Protein AF-A0A957CKC1-F1 (afdb_monomer_lite)

Foldseek 3Di:
DPDVVLVVVVVVVVVVLVVVVVVVVVVPPVAVVLCSLLVQLCVLCVSCQVVLPLVSLVSSLQSNLQSVLCCCCPNPVPDPDPDDSVVSSQQSNLRSLVSSQVSNVVRHPDGDVVSNVSSVD

Structure (mmCIF, N/CA/C/O backbone):
data_AF-A0A957CKC1-F1
#
_entry.id   AF-A0A957CKC1-F1
#
loop_
_atom_site.group_PDB
_atom_site.id
_atom_site.type_symbol
_atom_site.label_atom_id
_atom_site.label_alt_id
_atom_site.label_comp_id
_atom_site.label_asym_id
_atom_site.label_entity_id
_atom_site.label_seq_id
_atom_site.pdbx_PDB_ins_code
_atom_site.Cartn_x
_atom_site.Cartn_y
_atom_site.Cartn_z
_atom_site.occupancy
_atom_site.B_iso_or_equiv
_atom_site.auth_seq_id
_atom_site.auth_comp_id
_atom_site.auth_asym_id
_atom_site.auth_atom_id
_atom_site.pdbx_PDB_model_num
ATOM 1 N N . MET A 1 1 ? -23.223 -18.463 15.527 1.00 44.78 1 MET A N 1
ATOM 2 C CA . MET A 1 1 ? -23.173 -19.259 14.272 1.00 44.78 1 MET A CA 1
ATOM 3 C C . MET A 1 1 ? -22.483 -18.534 13.095 1.00 44.78 1 MET A C 1
ATOM 5 O O . MET A 1 1 ? -22.655 -18.946 11.960 1.00 44.78 1 MET A O 1
ATOM 9 N N . THR A 1 2 ? -21.643 -17.512 13.308 1.00 53.09 2 THR A N 1
ATOM 10 C CA . THR A 1 2 ? -21.140 -16.638 12.218 1.00 53.09 2 THR A CA 1
ATOM 11 C C . THR A 1 2 ? -19.678 -16.855 11.798 1.00 53.09 2 THR A C 1
ATOM 13 O O . THR A 1 2 ? -19.308 -16.444 10.706 1.00 53.09 2 THR A O 1
ATOM 16 N N . LYS A 1 3 ? -18.855 -17.545 12.601 1.00 52.81 3 LYS A N 1
ATOM 17 C CA . LYS A 1 3 ? -17.397 -17.654 12.376 1.00 52.81 3 LYS A CA 1
ATOM 18 C C . LYS A 1 3 ? -17.016 -18.488 11.136 1.00 52.81 3 LYS A C 1
ATOM 20 O O . LYS A 1 3 ? -16.286 -18.020 10.274 1.00 52.81 3 LYS A O 1
ATOM 25 N N . LYS A 1 4 ? -17.647 -19.660 10.964 1.00 55.00 4 LYS A N 1
ATOM 26 C CA . LYS A 1 4 ? -17.362 -20.610 9.863 1.00 55.00 4 LYS A CA 1
ATOM 27 C C . LYS A 1 4 ? -17.552 -20.040 8.450 1.00 55.00 4 LYS A C 1
ATOM 29 O O . LYS A 1 4 ? -16.916 -20.512 7.515 1.00 55.00 4 LYS A O 1
ATOM 34 N N . ARG A 1 5 ? -18.460 -19.073 8.272 1.00 56.91 5 ARG A N 1
ATOM 35 C CA . ARG A 1 5 ? -18.805 -18.542 6.944 1.00 56.91 5 ARG A CA 1
ATOM 36 C C . ARG A 1 5 ? -17.777 -17.521 6.445 1.00 56.91 5 ARG A C 1
ATOM 38 O O . ARG A 1 5 ? -17.539 -17.468 5.244 1.00 56.91 5 ARG A O 1
ATOM 45 N N . ASN A 1 6 ? -17.143 -16.777 7.356 1.00 61.62 6 ASN A N 1
ATOM 46 C CA . ASN A 1 6 ? -16.032 -15.883 7.021 1.00 61.62 6 ASN A CA 1
ATOM 47 C C . ASN A 1 6 ? -14.754 -16.669 6.705 1.00 61.62 6 ASN A C 1
ATOM 49 O O . ASN A 1 6 ? -14.077 -16.337 5.737 1.00 61.62 6 ASN A O 1
ATOM 53 N N . ASP A 1 7 ? -14.487 -17.753 7.440 1.00 66.00 7 ASP A N 1
ATOM 54 C CA . ASP A 1 7 ? -13.328 -18.620 7.179 1.00 66.00 7 ASP A CA 1
ATOM 55 C C . ASP A 1 7 ? -13.420 -19.285 5.791 1.00 66.00 7 ASP A C 1
ATOM 57 O O . ASP A 1 7 ? -12.445 -19.335 5.042 1.00 66.00 7 ASP A O 1
ATOM 61 N N . LEU A 1 8 ? -14.621 -19.734 5.402 1.00 71.38 8 LEU A N 1
ATOM 62 C CA . LEU A 1 8 ? -14.886 -20.289 4.069 1.00 71.38 8 LEU A CA 1
ATOM 63 C C . LEU A 1 8 ? -14.745 -19.245 2.956 1.00 71.38 8 LEU A C 1
ATOM 65 O O . LEU A 1 8 ? -14.182 -19.549 1.908 1.00 71.38 8 LEU A O 1
ATOM 69 N N . ALA A 1 9 ? -15.233 -18.022 3.172 1.00 71.75 9 ALA A N 1
ATOM 70 C CA . ALA A 1 9 ? -15.126 -16.951 2.187 1.00 71.75 9 ALA A CA 1
ATOM 71 C C . ALA A 1 9 ? -13.661 -16.545 1.941 1.00 71.75 9 ALA A C 1
ATOM 73 O O . ALA A 1 9 ? -13.258 -16.424 0.785 1.00 71.75 9 ALA A O 1
ATOM 74 N N . GLY A 1 10 ? -12.844 -16.438 2.997 1.00 70.00 10 GLY A N 1
ATOM 75 C CA . GLY A 1 10 ? -11.404 -16.192 2.868 1.00 70.00 10 GLY A CA 1
ATOM 76 C C . GLY A 1 10 ? -10.682 -17.315 2.116 1.00 70.00 10 GLY A C 1
ATOM 77 O O . GLY A 1 10 ? -9.896 -17.047 1.209 1.00 70.00 10 GLY A O 1
ATOM 78 N N . GLY A 1 11 ? -11.013 -18.576 2.421 1.00 74.31 11 GLY A N 1
ATOM 79 C CA . GLY A 1 11 ? -10.471 -19.737 1.709 1.00 74.31 11 GLY A CA 1
ATOM 80 C C . GLY A 1 11 ? -10.825 -19.749 0.219 1.00 74.31 11 GLY A C 1
ATOM 81 O O . GLY A 1 11 ? -9.955 -19.976 -0.617 1.00 74.31 11 GLY A O 1
ATOM 82 N N . ILE A 1 12 ? -12.077 -19.441 -0.130 1.00 80.25 12 ILE A N 1
ATOM 83 C CA . ILE A 1 12 ? -12.535 -19.374 -1.527 1.00 80.25 12 ILE A CA 1
ATOM 84 C C . ILE A 1 12 ? -11.808 -18.264 -2.294 1.00 80.25 12 ILE A C 1
ATOM 86 O O . ILE A 1 12 ? -11.388 -18.491 -3.427 1.00 80.25 12 ILE A O 1
ATOM 90 N N . VAL A 1 13 ? -11.613 -17.091 -1.684 1.00 76.19 13 VAL A N 1
ATOM 91 C CA . VAL A 1 13 ? -10.861 -15.986 -2.302 1.00 76.19 13 VAL A CA 1
ATOM 92 C C . VAL A 1 13 ? -9.404 -16.386 -2.542 1.00 76.19 13 VAL A C 1
ATOM 94 O O . VAL A 1 13 ? -8.882 -16.158 -3.633 1.00 76.19 13 VAL A O 1
ATOM 97 N N . LEU A 1 14 ? -8.764 -17.042 -1.570 1.00 73.88 14 LEU A N 1
ATOM 98 C CA . LEU A 1 14 ? -7.374 -17.487 -1.692 1.00 73.88 14 LEU A CA 1
ATOM 99 C C . LEU A 1 14 ? -7.200 -18.538 -2.800 1.00 73.88 14 LEU A C 1
ATOM 101 O O . LEU A 1 14 ? -6.261 -18.462 -3.593 1.00 73.88 14 LEU A O 1
ATOM 105 N N . ILE A 1 15 ? -8.130 -19.495 -2.881 1.00 82.50 15 ILE A N 1
ATOM 1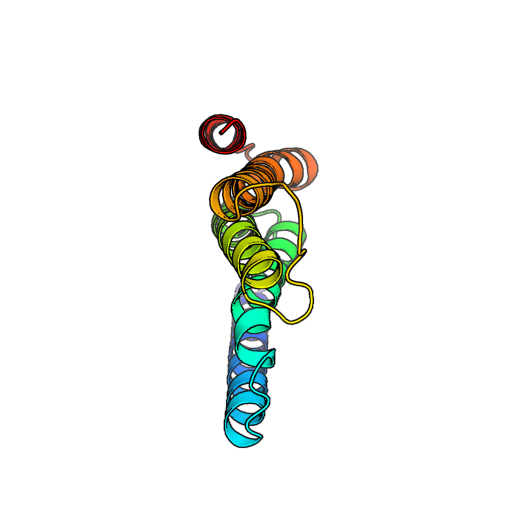06 C CA . ILE A 1 15 ? -8.149 -20.523 -3.930 1.00 82.50 15 ILE A CA 1
ATOM 107 C C . ILE A 1 15 ? -8.399 -19.882 -5.299 1.00 82.50 15 ILE A C 1
ATOM 109 O O . ILE A 1 15 ? -7.712 -20.211 -6.265 1.00 82.50 15 ILE A O 1
ATOM 113 N N . GLY A 1 16 ? -9.346 -18.944 -5.383 1.00 79.69 16 GLY A N 1
ATOM 114 C CA . GLY A 1 16 ? -9.661 -18.217 -6.611 1.00 79.69 16 GLY A CA 1
ATOM 115 C C . GLY A 1 16 ? -8.461 -17.442 -7.150 1.00 79.69 16 GLY A C 1
ATOM 116 O O . GLY A 1 16 ? -8.147 -17.554 -8.333 1.00 79.69 16 GLY A O 1
ATOM 117 N N . LEU A 1 17 ? -7.734 -16.734 -6.281 1.00 75.50 17 LEU A N 1
ATOM 118 C CA . LEU A 1 17 ? -6.472 -16.089 -6.649 1.00 75.50 17 LEU A CA 1
ATOM 119 C C . LEU A 1 17 ? -5.449 -17.107 -7.133 1.00 75.50 17 LEU A C 1
ATOM 121 O O . LEU A 1 17 ? -4.894 -16.936 -8.213 1.00 75.50 17 LEU A O 1
ATOM 125 N N . GLY A 1 18 ? -5.224 -18.176 -6.364 1.00 77.69 18 GLY A N 1
ATOM 126 C CA . GLY A 1 18 ? -4.259 -19.216 -6.719 1.00 77.69 18 GLY A CA 1
ATOM 127 C C . GLY A 1 18 ? -4.512 -19.793 -8.113 1.00 77.69 18 GLY A C 1
ATOM 128 O O . GLY A 1 18 ? -3.577 -19.938 -8.898 1.00 77.69 18 GLY A O 1
ATOM 129 N N . LEU A 1 19 ? -5.776 -20.043 -8.458 1.00 80.38 19 LEU A N 1
ATOM 130 C CA . LEU A 1 19 ? -6.172 -20.515 -9.785 1.00 80.38 19 LEU A CA 1
ATOM 131 C C . LEU A 1 19 ? -5.976 -19.455 -10.873 1.00 80.38 19 LEU A C 1
ATOM 133 O O . LEU A 1 19 ? -5.458 -19.772 -11.941 1.00 80.38 19 LEU A O 1
ATOM 137 N N . LEU A 1 20 ? -6.341 -18.200 -10.609 1.00 72.19 20 LEU A N 1
ATOM 138 C CA . LEU A 1 20 ? -6.177 -17.105 -11.567 1.00 72.19 20 LEU A CA 1
ATOM 139 C C . LEU A 1 20 ? -4.694 -16.873 -11.899 1.00 72.19 20 LEU A C 1
ATOM 141 O O . LEU A 1 20 ? -4.338 -16.689 -13.062 1.00 72.19 20 LEU A O 1
ATOM 145 N N . PHE A 1 21 ? -3.814 -16.994 -10.905 1.00 70.19 21 PHE A N 1
ATOM 146 C CA . PHE A 1 21 ? -2.367 -16.920 -11.103 1.00 70.19 21 PHE A CA 1
ATOM 147 C C . PHE A 1 21 ? -1.776 -18.141 -11.788 1.00 70.19 21 PHE A C 1
ATOM 149 O O . PHE A 1 21 ? -0.872 -17.994 -12.610 1.00 70.19 21 PHE A O 1
ATOM 156 N N . LEU A 1 22 ? -2.294 -19.336 -11.498 1.00 75.44 22 LEU A N 1
ATOM 157 C CA . LEU A 1 22 ? -1.896 -20.548 -12.205 1.00 75.44 22 LEU A CA 1
ATOM 158 C C . LEU A 1 22 ? -2.178 -20.407 -13.706 1.00 75.44 22 LEU A C 1
ATOM 160 O O . LEU A 1 22 ? -1.308 -20.695 -14.524 1.00 75.44 22 LEU A O 1
ATOM 164 N N . VAL A 1 23 ? -3.356 -19.889 -14.062 1.00 71.62 23 VAL A N 1
ATOM 165 C CA . VAL A 1 23 ? -3.723 -19.605 -15.454 1.00 71.62 23 VAL A CA 1
ATOM 166 C C . VAL A 1 23 ? -2.829 -18.511 -16.041 1.00 71.62 23 VAL A C 1
ATOM 168 O O . VAL A 1 23 ? -2.268 -18.712 -17.113 1.00 71.62 23 VAL A O 1
ATOM 171 N N . GLY A 1 24 ? -2.608 -17.401 -15.330 1.00 62.00 24 GLY A N 1
ATOM 172 C CA . GLY A 1 24 ? -1.717 -16.327 -15.789 1.00 62.00 24 GLY A CA 1
ATOM 173 C C . GLY A 1 24 ? -0.287 -16.802 -16.081 1.00 62.00 24 GLY A C 1
ATOM 174 O O . GLY A 1 24 ? 0.319 -16.371 -17.060 1.00 62.00 24 GLY A O 1
ATOM 175 N N . ARG A 1 25 ? 0.225 -17.754 -15.290 1.00 62.84 25 ARG A N 1
ATOM 176 C CA . ARG A 1 25 ? 1.540 -18.370 -15.510 1.00 62.84 25 ARG A CA 1
ATOM 177 C C . ARG A 1 25 ? 1.565 -19.331 -16.698 1.00 62.84 25 ARG A C 1
ATOM 179 O O . ARG A 1 25 ? 2.567 -19.378 -17.400 1.00 62.84 25 ARG A O 1
ATOM 186 N N . ILE A 1 26 ? 0.492 -20.086 -16.936 1.00 68.12 26 ILE A N 1
ATOM 187 C CA . ILE A 1 26 ? 0.401 -21.015 -18.077 1.00 68.12 26 ILE A CA 1
ATOM 188 C C . ILE A 1 26 ? 0.381 -20.256 -19.413 1.00 68.12 26 ILE A C 1
ATOM 190 O O . ILE A 1 26 ? 0.900 -20.757 -20.407 1.00 68.12 26 ILE A O 1
ATOM 194 N N . VAL A 1 27 ? -0.185 -19.047 -19.442 1.00 65.38 27 VAL A N 1
ATOM 195 C CA . VAL A 1 27 ? -0.380 -18.279 -20.683 1.00 65.38 27 VAL A CA 1
ATOM 196 C C . VAL A 1 27 ? 0.844 -17.404 -21.045 1.00 65.38 27 VAL A C 1
ATOM 198 O O . VAL A 1 27 ? 0.811 -16.729 -22.065 1.00 65.38 27 VAL A O 1
ATOM 201 N N . ASN A 1 28 ? 1.954 -17.446 -20.286 1.00 57.69 28 ASN A N 1
ATOM 202 C CA . ASN A 1 28 ? 3.177 -16.648 -20.538 1.00 57.69 28 ASN A CA 1
ATOM 203 C C . ASN A 1 28 ? 2.885 -15.158 -20.809 1.00 57.69 28 ASN A C 1
ATOM 205 O O . ASN A 1 28 ? 3.393 -14.564 -21.757 1.00 57.69 28 ASN A O 1
ATOM 209 N N . LEU A 1 29 ? 2.034 -14.532 -19.991 1.00 57.47 29 LEU A N 1
ATOM 210 C CA . LEU A 1 29 ? 1.928 -13.076 -20.019 1.00 57.47 29 LEU A CA 1
ATOM 211 C C . LEU A 1 29 ? 3.069 -12.507 -19.175 1.00 57.47 29 LEU A C 1
ATOM 213 O O . LEU A 1 29 ? 2.920 -12.344 -17.963 1.00 57.47 29 LEU A O 1
ATOM 217 N N . ASP A 1 30 ? 4.192 -12.208 -19.827 1.00 62.50 30 ASP A N 1
ATOM 218 C CA . ASP A 1 30 ? 5.471 -11.809 -19.214 1.00 62.50 30 ASP A CA 1
ATOM 219 C C . ASP A 1 30 ? 5.356 -10.689 -18.154 1.00 62.50 30 ASP A C 1
ATOM 221 O O . ASP A 1 30 ? 6.147 -10.637 -17.218 1.00 62.50 30 ASP A O 1
ATOM 225 N N . ASN A 1 31 ? 4.305 -9.859 -18.209 1.00 62.59 31 ASN A N 1
ATOM 226 C CA . ASN A 1 31 ? 4.113 -8.713 -17.309 1.00 62.59 31 ASN A CA 1
ATOM 227 C C . ASN A 1 31 ? 3.015 -8.892 -16.241 1.00 62.59 31 ASN A C 1
ATOM 229 O O . ASN A 1 31 ? 2.877 -8.057 -15.347 1.00 62.59 31 ASN A O 1
ATOM 233 N N . TRP A 1 32 ? 2.214 -9.962 -16.296 1.00 64.50 32 TRP A N 1
ATOM 234 C CA . TRP A 1 32 ? 1.073 -10.144 -15.380 1.00 64.50 32 TRP A CA 1
ATOM 235 C C . TRP A 1 32 ? 1.487 -10.709 -14.021 1.00 64.50 32 TRP A C 1
ATOM 237 O O . TRP A 1 32 ? 0.773 -10.528 -13.035 1.00 64.50 32 TRP A O 1
ATOM 247 N N . GLY A 1 33 ? 2.670 -11.325 -13.941 1.00 71.81 33 GLY A N 1
ATOM 248 C CA . GLY A 1 33 ? 3.260 -11.751 -12.672 1.00 71.81 33 GLY A CA 1
ATOM 249 C C . GLY A 1 33 ? 3.493 -10.586 -11.705 1.00 71.81 33 GLY A C 1
ATOM 250 O O . GLY A 1 33 ? 3.309 -10.750 -10.503 1.00 71.81 33 GLY A O 1
ATOM 251 N N . LEU A 1 34 ? 3.807 -9.390 -12.216 1.00 79.25 34 LEU A N 1
ATOM 252 C CA . LEU A 1 34 ? 4.041 -8.195 -11.395 1.00 79.25 34 LEU A CA 1
ATOM 253 C C . LEU A 1 34 ? 2.760 -7.666 -10.735 1.00 79.25 34 LEU A C 1
ATOM 255 O O . LEU A 1 34 ? 2.819 -7.112 -9.643 1.00 79.25 34 LEU A O 1
ATOM 259 N N . LEU A 1 35 ? 1.589 -7.898 -11.341 1.00 83.31 35 LEU A N 1
ATOM 260 C CA . LEU A 1 35 ? 0.291 -7.521 -10.768 1.00 83.31 35 LEU A CA 1
ATOM 261 C C . LEU A 1 35 ? -0.161 -8.453 -9.632 1.00 83.31 35 LEU A C 1
ATOM 263 O O . LEU A 1 35 ? -1.115 -8.123 -8.924 1.00 83.31 35 LEU A O 1
ATOM 267 N N . PHE A 1 36 ? 0.540 -9.572 -9.402 1.00 84.38 36 PHE A N 1
ATOM 268 C CA . PHE A 1 36 ? 0.247 -10.490 -8.299 1.00 84.38 36 PHE A CA 1
ATOM 269 C C . PHE A 1 36 ? 0.279 -9.796 -6.940 1.00 84.38 36 PHE A C 1
ATOM 271 O O . PHE A 1 36 ? -0.685 -9.877 -6.178 1.00 84.38 36 PHE A O 1
ATOM 278 N N . LEU A 1 37 ? 1.373 -9.090 -6.648 1.00 87.31 37 LEU A N 1
ATOM 279 C CA . LEU A 1 37 ? 1.547 -8.394 -5.376 1.00 87.31 37 LEU A CA 1
ATOM 280 C C . LEU A 1 37 ? 0.491 -7.289 -5.181 1.00 87.31 37 LEU A C 1
ATOM 282 O O . LEU A 1 37 ? -0.200 -7.340 -4.167 1.00 87.31 37 LEU A O 1
ATOM 286 N N . PRO A 1 38 ? 0.279 -6.342 -6.121 1.00 89.31 38 PRO A N 1
ATOM 287 C CA . PRO A 1 38 ? -0.790 -5.347 -6.008 1.00 89.31 38 PRO A CA 1
ATOM 288 C C . PRO A 1 38 ? -2.172 -5.961 -5.770 1.00 89.31 38 PRO A C 1
ATOM 290 O O . PRO A 1 38 ? -2.911 -5.497 -4.903 1.00 89.31 38 PRO A O 1
ATOM 293 N N . ALA A 1 39 ? -2.517 -7.028 -6.500 1.00 88.31 39 ALA A N 1
ATOM 294 C CA . ALA A 1 39 ? -3.798 -7.710 -6.343 1.00 88.31 39 ALA A CA 1
ATOM 295 C C . ALA A 1 39 ? -3.935 -8.347 -4.953 1.00 88.31 39 ALA A C 1
ATOM 297 O O . ALA A 1 39 ? -4.968 -8.201 -4.299 1.00 88.31 39 ALA A O 1
ATOM 298 N N . LEU A 1 40 ? -2.886 -9.013 -4.467 1.00 88.25 40 LEU A N 1
ATOM 299 C CA . LEU A 1 40 ? -2.874 -9.614 -3.137 1.00 88.25 40 LEU A CA 1
ATOM 300 C C . LEU A 1 40 ? -2.961 -8.551 -2.030 1.00 88.25 40 LEU A C 1
ATOM 302 O O . LEU A 1 40 ? -3.724 -8.714 -1.077 1.00 88.25 40 LEU A O 1
ATOM 306 N N . GLY A 1 41 ? -2.229 -7.445 -2.176 1.00 91.69 41 GLY A N 1
ATOM 307 C CA . GLY A 1 41 ? -2.279 -6.302 -1.264 1.00 91.69 41 GLY A CA 1
ATOM 308 C C . GLY A 1 41 ? -3.672 -5.675 -1.205 1.00 91.69 41 GLY A C 1
ATOM 309 O O . GLY A 1 41 ? -4.204 -5.461 -0.115 1.00 91.69 41 GLY A O 1
ATOM 310 N N . ALA A 1 42 ? -4.313 -5.485 -2.362 1.00 91.44 42 ALA A N 1
ATOM 311 C CA . ALA A 1 42 ? -5.686 -4.999 -2.448 1.00 91.44 42 ALA A CA 1
ATOM 312 C C . ALA A 1 42 ? -6.669 -5.929 -1.726 1.00 91.44 42 ALA A C 1
ATOM 314 O O . ALA A 1 42 ? -7.576 -5.457 -1.047 1.00 91.44 42 ALA A O 1
ATOM 315 N N . ILE A 1 43 ? -6.475 -7.244 -1.809 1.00 90.00 43 ILE A N 1
ATOM 316 C CA . ILE A 1 43 ? -7.360 -8.218 -1.162 1.00 90.00 43 ILE A CA 1
ATOM 317 C C . ILE A 1 43 ? -7.216 -8.179 0.353 1.00 90.00 43 ILE A C 1
ATOM 319 O O . ILE A 1 43 ? -8.231 -8.121 1.043 1.00 90.00 43 ILE A O 1
ATOM 323 N N . PHE A 1 44 ? -5.990 -8.131 0.878 1.00 91.38 44 PHE A N 1
ATOM 324 C CA . PHE A 1 44 ? -5.777 -7.941 2.314 1.00 91.38 44 PHE A CA 1
ATOM 325 C C . PHE A 1 44 ? -6.326 -6.603 2.807 1.00 91.38 44 PHE A C 1
ATOM 327 O O . PHE A 1 44 ? -6.942 -6.556 3.871 1.00 91.38 44 PHE A O 1
ATOM 334 N N . MET A 1 45 ? -6.178 -5.535 2.020 1.00 91.25 45 MET A N 1
ATOM 335 C CA . MET A 1 45 ? -6.707 -4.223 2.376 1.00 91.25 45 MET A CA 1
ATOM 336 C C . MET A 1 45 ? -8.242 -4.217 2.393 1.00 91.25 45 MET A C 1
ATOM 338 O O . MET A 1 45 ? -8.844 -3.831 3.393 1.00 91.25 45 MET A O 1
ATOM 342 N N . ILE A 1 46 ? -8.891 -4.704 1.330 1.00 89.69 46 ILE A N 1
ATOM 343 C CA . ILE A 1 46 ? -10.357 -4.799 1.238 1.00 89.69 46 ILE A CA 1
ATOM 344 C C . ILE A 1 46 ? -10.896 -5.689 2.357 1.00 89.69 46 ILE A C 1
ATOM 346 O O . ILE A 1 46 ? -11.854 -5.319 3.034 1.00 89.69 46 ILE A O 1
ATOM 350 N N . TRP A 1 47 ? -10.273 -6.843 2.590 1.00 87.75 47 TRP A N 1
ATOM 351 C CA . TRP A 1 47 ? -10.696 -7.758 3.642 1.00 87.75 47 TRP A CA 1
ATOM 352 C C . TRP A 1 47 ? -10.509 -7.148 5.034 1.00 87.75 47 TRP A C 1
ATOM 354 O O . TRP A 1 47 ? -11.413 -7.244 5.857 1.00 87.75 47 TRP A O 1
ATOM 364 N N . GLY A 1 48 ? -9.400 -6.444 5.280 1.00 87.62 48 GLY A N 1
ATOM 365 C CA . GLY A 1 48 ? -9.172 -5.704 6.522 1.00 87.62 48 GLY A CA 1
ATOM 366 C C . GLY A 1 48 ? -10.220 -4.620 6.767 1.00 87.62 48 GLY A C 1
ATOM 367 O O . GLY A 1 48 ? -10.727 -4.504 7.882 1.00 87.62 48 GLY A O 1
ATOM 368 N N . ILE A 1 49 ? -10.620 -3.882 5.726 1.00 89.31 49 ILE A N 1
ATOM 369 C CA . ILE A 1 49 ? -11.697 -2.881 5.794 1.00 89.31 49 ILE A CA 1
ATOM 370 C C . ILE A 1 49 ? -13.047 -3.542 6.107 1.00 89.31 49 ILE A C 1
ATOM 372 O O . ILE A 1 49 ? -13.765 -3.080 6.994 1.00 89.31 49 ILE A O 1
ATOM 376 N N . LEU A 1 50 ? -13.392 -4.635 5.418 1.00 88.50 50 LEU A N 1
ATOM 377 C CA . LEU A 1 50 ? -14.659 -5.349 5.617 1.00 88.50 50 LEU A CA 1
ATOM 378 C C . LEU A 1 50 ? -14.745 -6.019 6.994 1.00 88.50 50 LEU A C 1
ATOM 380 O O . LEU A 1 50 ? -15.796 -5.979 7.633 1.00 88.50 50 LEU A O 1
ATOM 384 N N . ALA A 1 51 ? -13.647 -6.617 7.455 1.00 88.12 51 ALA A N 1
ATOM 385 C CA . ALA A 1 51 ? -13.550 -7.251 8.765 1.00 88.12 51 ALA A CA 1
ATOM 386 C C . ALA A 1 51 ? -13.384 -6.232 9.905 1.00 88.12 51 ALA A C 1
ATOM 388 O O . ALA A 1 51 ? -13.603 -6.579 11.063 1.00 88.12 51 ALA A O 1
ATOM 389 N N . ARG A 1 52 ? -13.024 -4.976 9.591 1.00 86.50 52 ARG A N 1
ATOM 390 C CA . ARG A 1 52 ? -12.632 -3.937 10.563 1.00 86.50 52 ARG A CA 1
ATOM 391 C C . ARG A 1 52 ? -11.499 -4.388 11.491 1.00 86.50 52 ARG A C 1
ATOM 393 O O . ARG A 1 52 ? -11.434 -4.003 12.663 1.00 86.50 52 ARG A O 1
ATOM 400 N N . GLU A 1 53 ? -10.602 -5.200 10.939 1.00 86.62 53 GLU A N 1
ATOM 401 C CA . GLU A 1 53 ? -9.448 -5.783 11.616 1.00 86.62 53 GLU A CA 1
ATOM 402 C C . GLU A 1 53 ? -8.169 -5.127 11.090 1.00 86.62 53 GLU A C 1
ATOM 404 O O . GLU A 1 53 ? -7.728 -5.381 9.967 1.00 86.62 53 GLU A O 1
ATOM 409 N N . GLY A 1 54 ? -7.547 -4.287 11.922 1.00 83.81 54 GLY A N 1
ATOM 410 C CA . GLY A 1 54 ? -6.325 -3.572 11.542 1.00 83.81 54 GLY A CA 1
ATOM 411 C C . GLY A 1 54 ? -5.147 -4.502 11.228 1.00 83.81 54 GLY A C 1
ATOM 412 O O . GLY A 1 54 ? -4.324 -4.177 10.377 1.00 83.81 54 GLY A O 1
ATOM 413 N N . GLY A 1 55 ? -5.123 -5.708 11.809 1.00 88.50 55 GLY A N 1
ATOM 414 C CA . GLY A 1 55 ? -4.083 -6.707 11.550 1.00 88.50 55 GLY A CA 1
ATOM 415 C C . GLY A 1 55 ? -3.957 -7.119 10.078 1.00 88.50 55 GLY A C 1
ATOM 416 O O . GLY A 1 55 ? -2.856 -7.423 9.635 1.00 88.50 55 GLY A O 1
ATOM 417 N N . LEU A 1 56 ? -5.047 -7.074 9.302 1.00 89.31 56 LEU A N 1
ATOM 418 C CA . LEU A 1 56 ? -5.053 -7.389 7.865 1.00 89.31 56 LEU A CA 1
ATOM 419 C C . LEU A 1 56 ? -4.695 -6.181 6.990 1.00 89.31 56 LEU A C 1
ATOM 421 O O . LEU A 1 56 ? -4.188 -6.341 5.881 1.00 89.31 56 LEU A O 1
ATOM 425 N N . MET A 1 57 ? -4.892 -4.967 7.505 1.00 91.56 57 MET A N 1
ATOM 426 C CA . MET A 1 57 ? -4.483 -3.740 6.820 1.00 91.56 57 MET A CA 1
ATOM 427 C C . MET A 1 57 ? -2.959 -3.602 6.784 1.00 91.56 57 MET A C 1
ATOM 429 O O . MET A 1 57 ? -2.437 -3.017 5.842 1.00 91.56 57 MET A O 1
ATOM 433 N N . ILE A 1 58 ? -2.243 -4.187 7.755 1.00 92.62 58 ILE A N 1
ATOM 434 C CA . ILE A 1 58 ? -0.773 -4.206 7.793 1.00 92.62 58 ILE A CA 1
ATOM 435 C C . ILE A 1 58 ? -0.181 -4.915 6.559 1.00 92.62 58 ILE A C 1
ATOM 437 O O . ILE A 1 58 ? 0.504 -4.252 5.776 1.00 92.62 58 ILE A O 1
ATOM 441 N N . PRO A 1 59 ? -0.435 -6.222 6.321 1.00 93.94 59 PRO A N 1
ATOM 442 C CA . PRO A 1 59 ? 0.044 -6.879 5.112 1.00 93.94 59 PRO A CA 1
ATOM 443 C C . PRO A 1 59 ? -0.574 -6.250 3.859 1.00 93.94 59 PRO A C 1
ATOM 445 O O . PRO A 1 59 ? 0.114 -6.156 2.851 1.00 93.94 59 PRO A O 1
ATOM 448 N N . GLY A 1 60 ? -1.813 -5.743 3.921 1.00 94.12 60 GLY A N 1
ATOM 449 C CA . GLY A 1 60 ? -2.438 -5.013 2.816 1.00 94.12 60 GLY A CA 1
ATOM 450 C C . GLY A 1 60 ? -1.628 -3.800 2.358 1.00 94.12 60 GLY A C 1
ATOM 451 O O . GLY A 1 60 ? -1.315 -3.694 1.174 1.00 94.12 60 GLY A O 1
ATOM 452 N N . GLY A 1 61 ? -1.232 -2.917 3.275 1.00 94.88 61 GLY A N 1
ATOM 453 C CA . GLY A 1 61 ? -0.438 -1.728 2.960 1.00 94.88 61 GLY A CA 1
ATOM 454 C C . GLY A 1 61 ? 0.985 -2.055 2.505 1.00 94.88 61 GLY A C 1
ATOM 455 O O . GLY A 1 61 ? 1.428 -1.536 1.482 1.00 94.88 61 GLY A O 1
ATOM 456 N N . ILE A 1 62 ? 1.674 -2.974 3.194 1.00 95.25 62 ILE A N 1
ATOM 457 C CA . ILE A 1 62 ? 3.050 -3.377 2.846 1.00 95.25 62 ILE A CA 1
ATOM 458 C C . ILE A 1 62 ? 3.090 -4.026 1.459 1.00 95.25 62 ILE A C 1
ATOM 460 O O . ILE A 1 62 ? 3.869 -3.618 0.600 1.00 95.25 62 ILE A O 1
ATOM 464 N N . ILE A 1 63 ? 2.233 -5.022 1.217 1.00 95.62 63 ILE A N 1
ATOM 465 C CA . ILE A 1 63 ? 2.196 -5.754 -0.054 1.00 95.62 63 ILE A CA 1
ATOM 466 C C . ILE A 1 63 ? 1.741 -4.829 -1.189 1.00 95.62 63 ILE A C 1
ATOM 468 O O . ILE A 1 63 ? 2.289 -4.914 -2.286 1.00 95.62 63 ILE A O 1
ATOM 472 N N . SER A 1 64 ? 0.798 -3.914 -0.934 1.00 94.50 64 SER A N 1
ATOM 473 C CA . SER A 1 64 ? 0.398 -2.911 -1.929 1.00 94.50 64 SER A CA 1
ATOM 474 C C . SER A 1 64 ? 1.541 -1.954 -2.264 1.00 94.50 64 SER A C 1
ATOM 476 O O . SER A 1 64 ? 1.750 -1.674 -3.438 1.00 94.50 64 SER A O 1
ATOM 478 N N . GLY A 1 65 ? 2.308 -1.493 -1.269 1.00 94.81 65 GLY A N 1
ATOM 479 C CA . GLY A 1 65 ? 3.473 -0.630 -1.480 1.00 94.81 65 GLY A CA 1
ATOM 480 C C . GLY A 1 65 ? 4.560 -1.310 -2.313 1.00 94.81 65 GLY A C 1
ATOM 481 O O . GLY A 1 65 ? 5.001 -0.759 -3.316 1.00 94.81 65 GLY A O 1
ATOM 482 N N . ILE A 1 66 ? 4.936 -2.545 -1.962 1.00 94.31 66 ILE A N 1
ATOM 483 C CA . ILE A 1 66 ? 5.930 -3.323 -2.726 1.00 94.31 66 ILE A CA 1
ATOM 484 C C . ILE A 1 66 ? 5.397 -3.637 -4.128 1.00 94.31 66 ILE A C 1
ATOM 486 O O . ILE A 1 66 ? 6.113 -3.505 -5.119 1.00 94.31 66 ILE A O 1
ATOM 490 N N . GLY A 1 67 ? 4.130 -4.036 -4.226 1.00 92.88 67 GLY A N 1
ATOM 491 C CA . GLY A 1 67 ? 3.487 -4.376 -5.485 1.00 92.88 67 GLY A CA 1
ATOM 492 C C . GLY A 1 67 ? 3.447 -3.209 -6.455 1.00 92.88 67 GLY A C 1
ATOM 493 O O . GLY A 1 67 ? 3.951 -3.318 -7.568 1.00 92.88 67 GLY A O 1
ATOM 494 N N . TRP A 1 68 ? 2.866 -2.086 -6.041 1.00 93.00 68 TRP A N 1
ATOM 495 C CA . TRP A 1 68 ? 2.793 -0.907 -6.897 1.00 93.00 68 TRP A CA 1
ATOM 496 C C . TRP A 1 68 ? 4.172 -0.314 -7.169 1.00 93.00 68 TRP A C 1
ATOM 498 O O . TRP A 1 68 ? 4.427 0.081 -8.302 1.00 93.00 68 TRP A O 1
ATOM 508 N N . GLY A 1 69 ? 5.078 -0.322 -6.188 1.00 92.25 69 GLY A N 1
ATOM 509 C CA . GLY A 1 69 ? 6.454 0.134 -6.375 1.00 92.25 69 GLY A CA 1
ATOM 510 C C . GLY A 1 69 ? 7.174 -0.679 -7.451 1.00 92.25 69 GLY A C 1
ATOM 511 O O . GLY A 1 69 ? 7.692 -0.111 -8.404 1.00 92.25 69 GLY A O 1
ATOM 512 N N . SER A 1 70 ? 7.143 -2.011 -7.350 1.00 90.19 70 SER A N 1
ATOM 513 C CA . SER A 1 70 ? 7.754 -2.907 -8.346 1.00 90.19 70 SER A CA 1
ATOM 514 C C . SER A 1 70 ? 7.116 -2.782 -9.732 1.00 90.19 70 SER A C 1
ATOM 516 O O . SER A 1 70 ? 7.821 -2.780 -10.737 1.00 90.19 70 SER A O 1
ATOM 518 N N . TYR A 1 71 ? 5.795 -2.620 -9.804 1.00 89.75 71 TYR A N 1
ATOM 519 C CA . TYR A 1 71 ? 5.094 -2.440 -11.072 1.00 89.75 71 TYR A CA 1
ATOM 520 C C . TYR A 1 71 ? 5.441 -1.104 -11.756 1.00 89.75 71 TYR A C 1
ATOM 522 O O . TYR A 1 71 ? 5.520 -1.050 -12.981 1.00 89.75 71 TYR A O 1
ATOM 530 N N . LEU A 1 72 ? 5.681 -0.039 -10.987 1.00 89.62 72 LEU A N 1
ATOM 531 C CA . LEU A 1 72 ? 6.026 1.284 -11.519 1.00 89.62 72 LEU A CA 1
ATOM 532 C C . LEU A 1 72 ? 7.493 1.436 -11.940 1.00 89.62 72 LEU A C 1
ATOM 534 O O . LEU A 1 72 ? 7.783 2.371 -12.675 1.00 89.62 72 LEU A O 1
ATOM 538 N N . ILE A 1 73 ? 8.395 0.550 -11.502 1.00 89.62 73 ILE A N 1
ATOM 539 C CA . ILE A 1 73 ? 9.823 0.584 -11.888 1.00 89.62 73 ILE A CA 1
ATOM 540 C C . ILE A 1 73 ? 10.203 -0.525 -12.878 1.00 89.62 73 ILE A C 1
ATOM 542 O O . ILE A 1 73 ? 11.097 -0.349 -13.692 1.00 89.62 73 ILE A O 1
ATOM 546 N N . ALA A 1 74 ? 9.528 -1.678 -12.830 1.00 85.38 74 ALA A N 1
ATOM 547 C CA . ALA A 1 74 ? 9.861 -2.848 -13.651 1.00 85.38 74 ALA A CA 1
ATOM 548 C C . ALA A 1 74 ? 8.708 -3.310 -14.555 1.00 85.38 74 ALA A C 1
ATOM 550 O O . ALA A 1 74 ? 8.857 -4.265 -15.316 1.00 85.38 74 ALA A O 1
ATOM 551 N N . GLY A 1 75 ? 7.535 -2.684 -14.442 1.00 82.94 75 GLY A N 1
ATOM 552 C CA . GLY A 1 75 ? 6.371 -3.027 -15.243 1.00 82.94 75 GLY A CA 1
ATOM 553 C C . GLY A 1 75 ? 6.320 -2.296 -16.585 1.00 82.94 75 GLY A C 1
ATOM 554 O O . GLY A 1 75 ? 7.167 -1.470 -16.908 1.00 82.94 75 GLY A O 1
ATOM 555 N N . PRO A 1 76 ? 5.270 -2.548 -17.378 1.00 77.19 76 PRO A N 1
ATOM 556 C CA . PRO A 1 76 ? 5.067 -1.883 -18.666 1.00 77.19 76 PRO A CA 1
ATOM 557 C C . PRO A 1 76 ? 4.787 -0.378 -18.537 1.00 77.19 76 PRO A C 1
ATOM 559 O O . PRO A 1 76 ? 4.828 0.334 -19.536 1.00 77.19 76 PRO A O 1
ATOM 562 N N . TRP A 1 77 ? 4.468 0.099 -17.328 1.00 73.31 77 TRP A N 1
ATOM 563 C CA . TRP A 1 77 ? 4.353 1.523 -16.999 1.00 73.31 77 TRP A CA 1
ATOM 564 C C . TRP A 1 77 ? 5.575 2.031 -16.237 1.00 73.31 77 TRP A C 1
ATOM 566 O O . TRP A 1 77 ? 5.449 2.999 -15.490 1.00 73.31 77 TRP A O 1
ATOM 576 N N . ALA A 1 78 ? 6.730 1.376 -16.407 1.00 79.06 78 ALA A N 1
ATOM 577 C CA . ALA A 1 78 ? 8.000 1.923 -15.967 1.00 79.06 78 ALA A CA 1
ATOM 578 C C . ALA A 1 78 ? 8.117 3.351 -16.503 1.00 79.06 78 ALA A C 1
ATOM 580 O O . ALA A 1 78 ? 8.068 3.591 -17.713 1.00 79.06 78 ALA A O 1
ATOM 581 N N . LEU A 1 79 ? 8.144 4.310 -15.583 1.00 72.50 79 LEU A N 1
ATOM 582 C CA . LEU A 1 79 ? 8.285 5.707 -15.940 1.00 72.50 79 LEU A CA 1
ATOM 583 C C . LEU A 1 79 ? 9.759 5.924 -16.280 1.00 72.50 79 LEU A C 1
ATOM 585 O O . LEU A 1 79 ? 10.593 5.828 -15.387 1.00 72.50 79 LEU A O 1
ATOM 589 N N . ASP A 1 80 ? 10.063 6.288 -17.530 1.00 68.94 80 ASP A N 1
ATOM 590 C CA . ASP A 1 80 ? 11.348 6.900 -17.919 1.00 68.94 80 ASP A CA 1
ATOM 591 C C . ASP A 1 80 ? 11.439 8.304 -17.292 1.00 68.94 80 ASP A C 1
ATOM 593 O O . ASP A 1 80 ? 11.396 9.348 -17.949 1.00 68.94 80 ASP A O 1
ATOM 597 N N . SER A 1 81 ? 11.426 8.342 -15.966 1.00 62.50 81 SER A N 1
ATOM 598 C CA . SER A 1 81 ? 11.433 9.560 -15.183 1.00 62.50 81 SER A CA 1
ATOM 599 C C . SER A 1 81 ? 12.867 9.949 -14.854 1.00 62.50 81 SER A C 1
ATOM 601 O O . SER A 1 81 ? 13.744 9.109 -14.704 1.00 62.50 81 SER A O 1
ATOM 603 N N . ALA A 1 82 ? 13.110 11.249 -14.695 1.00 63.72 82 ALA A N 1
ATOM 604 C CA . ALA A 1 82 ? 14.379 11.745 -14.164 1.00 63.72 82 ALA A CA 1
ATOM 605 C C . ALA A 1 82 ? 14.597 11.369 -12.682 1.00 63.72 82 ALA A C 1
ATOM 607 O O . ALA A 1 82 ? 15.641 11.696 -12.117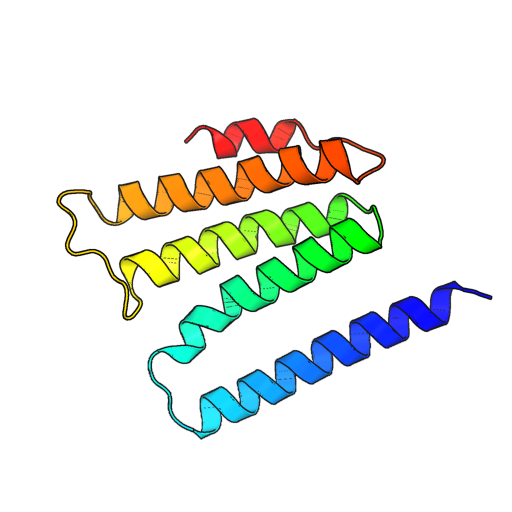 1.00 63.72 82 ALA A O 1
ATOM 608 N N . LEU A 1 83 ? 13.597 10.752 -12.038 1.00 68.12 83 LEU A N 1
ATOM 609 C CA . LEU A 1 83 ? 13.711 10.226 -10.688 1.00 68.12 83 LEU A CA 1
ATOM 610 C C . LEU A 1 83 ? 14.404 8.867 -10.734 1.00 68.12 83 LEU A C 1
ATOM 612 O O . LEU A 1 83 ? 14.077 8.023 -11.559 1.00 68.12 83 LEU A O 1
ATOM 616 N N . ASP A 1 84 ? 15.335 8.672 -9.806 1.00 85.88 84 ASP A N 1
ATOM 617 C CA . ASP A 1 84 ? 15.942 7.373 -9.544 1.00 85.88 84 ASP A CA 1
ATOM 618 C C . ASP A 1 84 ? 14.858 6.343 -9.181 1.00 85.88 84 ASP A C 1
ATOM 620 O O . ASP A 1 84 ? 13.989 6.628 -8.346 1.00 85.88 84 ASP A O 1
ATOM 624 N N . ASP A 1 85 ? 14.917 5.148 -9.779 1.00 88.00 85 ASP A N 1
ATOM 625 C CA . ASP A 1 85 ? 13.951 4.060 -9.555 1.00 88.00 85 ASP A CA 1
ATOM 626 C C . ASP A 1 85 ? 13.811 3.734 -8.062 1.00 88.00 85 ASP A C 1
ATOM 628 O O . ASP A 1 85 ? 12.715 3.455 -7.565 1.00 88.00 85 ASP A O 1
ATOM 632 N N . GLY A 1 86 ? 14.917 3.835 -7.317 1.00 87.81 86 GLY A N 1
ATOM 633 C CA . GLY A 1 86 ? 14.931 3.675 -5.868 1.00 87.81 86 GLY A CA 1
ATOM 634 C C . GLY A 1 86 ? 14.075 4.720 -5.150 1.00 87.81 86 GLY A C 1
ATOM 635 O O . GLY A 1 86 ? 13.312 4.376 -4.248 1.00 87.81 86 GLY A O 1
ATOM 636 N N . GLY A 1 87 ? 14.142 5.983 -5.576 1.00 89.94 87 GLY A N 1
ATOM 637 C CA . GLY A 1 87 ? 13.337 7.071 -5.023 1.00 89.94 87 GLY A CA 1
ATOM 638 C C . GLY A 1 87 ? 11.844 6.894 -5.300 1.00 89.94 87 GLY A C 1
ATOM 639 O O . GLY A 1 87 ? 11.029 7.019 -4.384 1.00 89.94 87 GLY A O 1
ATOM 640 N N . LEU A 1 88 ? 11.476 6.536 -6.535 1.00 91.25 88 LEU A N 1
ATOM 641 C CA . LEU A 1 88 ? 10.080 6.257 -6.884 1.00 91.25 88 LEU A CA 1
ATOM 642 C C . LEU A 1 88 ? 9.534 5.071 -6.076 1.00 91.25 88 LEU A C 1
ATOM 644 O O . LEU A 1 88 ? 8.435 5.153 -5.522 1.00 91.25 88 LEU A O 1
ATOM 648 N N . PHE A 1 89 ? 10.316 3.997 -5.948 1.00 92.56 89 PHE A N 1
ATOM 649 C CA . PHE A 1 89 ? 9.943 2.841 -5.139 1.00 92.56 89 PHE A CA 1
ATOM 650 C C . PHE A 1 89 ? 9.741 3.212 -3.663 1.00 92.56 89 PHE A C 1
ATOM 652 O O . PHE A 1 89 ? 8.732 2.816 -3.081 1.00 92.56 89 PHE A O 1
ATOM 659 N N . MET A 1 90 ? 10.646 3.996 -3.064 1.00 93.94 90 MET A N 1
ATOM 660 C CA . MET A 1 90 ? 10.540 4.428 -1.663 1.00 93.94 90 MET A CA 1
ATOM 661 C C . MET A 1 90 ? 9.284 5.265 -1.408 1.00 93.94 90 MET A C 1
ATOM 663 O O . MET A 1 90 ? 8.573 4.988 -0.447 1.00 93.94 90 MET A O 1
ATOM 667 N N . ILE A 1 91 ? 8.941 6.201 -2.301 1.00 93.75 91 ILE A N 1
ATOM 668 C CA . ILE A 1 91 ? 7.713 7.006 -2.180 1.00 93.75 91 ILE A CA 1
ATO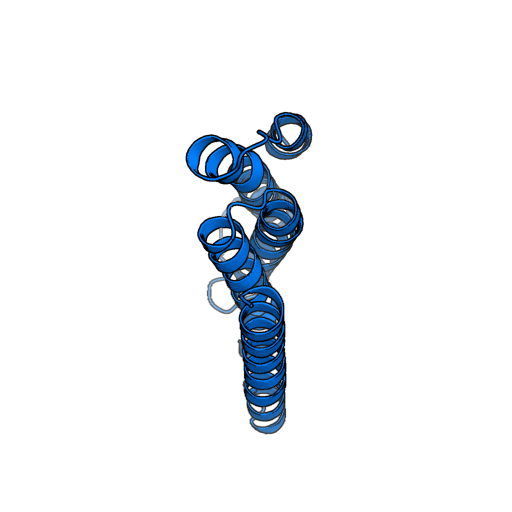M 669 C C . ILE A 1 91 ? 6.474 6.106 -2.197 1.00 93.75 91 ILE A C 1
ATOM 671 O O . ILE A 1 91 ? 5.597 6.220 -1.340 1.00 93.75 91 ILE A O 1
ATOM 675 N N . VAL A 1 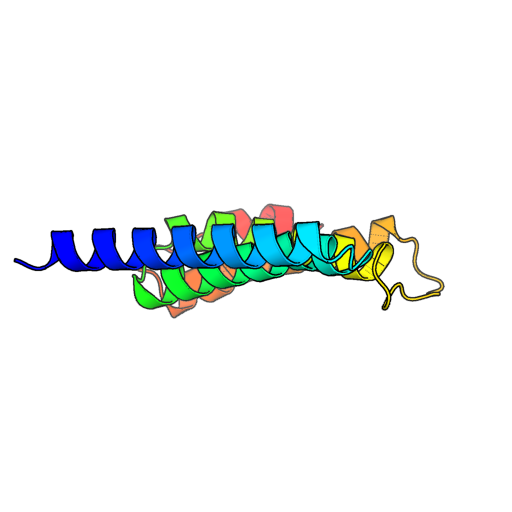92 ? 6.385 5.189 -3.163 1.00 94.75 92 VAL A N 1
ATOM 676 C CA . VAL A 1 92 ? 5.226 4.291 -3.295 1.00 94.75 92 VAL A CA 1
ATOM 677 C C . VAL A 1 92 ? 5.143 3.326 -2.111 1.00 94.75 92 VAL A C 1
ATOM 679 O O . VAL A 1 92 ? 4.054 3.040 -1.605 1.00 94.75 92 VAL A O 1
ATOM 682 N N . PHE A 1 93 ? 6.288 2.864 -1.618 1.00 95.56 93 PHE A N 1
ATOM 683 C CA . PHE A 1 93 ? 6.377 2.032 -0.427 1.00 95.56 93 PHE A CA 1
ATOM 684 C C . PHE A 1 93 ? 5.947 2.790 0.839 1.00 95.56 93 PHE A C 1
ATOM 686 O O . PHE A 1 93 ? 5.148 2.265 1.619 1.00 95.56 93 PHE A O 1
ATOM 693 N N . GLY A 1 94 ? 6.377 4.045 0.997 1.00 96.38 94 GLY A N 1
ATOM 694 C CA . GLY A 1 94 ? 5.956 4.946 2.070 1.00 96.38 94 GLY A CA 1
ATOM 695 C C . GLY A 1 94 ? 4.449 5.221 2.044 1.00 96.38 94 GLY A C 1
ATOM 696 O O . GLY A 1 94 ? 3.779 5.110 3.073 1.00 96.38 94 GLY A O 1
ATOM 697 N N . ILE A 1 95 ? 3.869 5.443 0.857 1.00 96.06 95 ILE A N 1
ATOM 698 C CA . ILE A 1 95 ? 2.410 5.542 0.664 1.00 96.06 95 ILE A CA 1
ATOM 699 C C . ILE A 1 95 ? 1.713 4.242 1.093 1.00 96.06 95 ILE A C 1
ATOM 701 O O . ILE A 1 95 ? 0.677 4.286 1.763 1.00 96.06 95 ILE A O 1
ATOM 705 N N . GLY A 1 96 ? 2.292 3.084 0.764 1.00 95.56 96 GLY A N 1
ATOM 706 C CA . GLY A 1 96 ? 1.823 1.779 1.233 1.00 95.56 96 GLY A CA 1
ATOM 707 C C . GLY A 1 96 ? 1.728 1.712 2.759 1.00 95.56 96 GLY A C 1
ATOM 708 O O . GLY A 1 96 ? 0.695 1.308 3.294 1.00 95.56 96 GLY A O 1
ATOM 709 N N . PHE A 1 97 ? 2.738 2.200 3.477 1.00 96.19 97 PHE A N 1
ATOM 710 C CA . PHE A 1 97 ? 2.717 2.287 4.940 1.00 96.19 97 PHE A CA 1
ATOM 711 C C . PHE A 1 97 ? 1.740 3.331 5.490 1.00 96.19 97 PHE A C 1
ATOM 713 O O . PHE A 1 97 ? 0.978 3.028 6.412 1.00 96.19 97 PHE A O 1
ATOM 720 N N . MET A 1 98 ? 1.687 4.535 4.911 1.00 95.88 98 MET A N 1
ATOM 721 C CA . MET A 1 98 ? 0.704 5.554 5.302 1.00 95.88 98 MET A CA 1
ATOM 722 C C . MET A 1 98 ? -0.727 5.034 5.168 1.00 95.88 98 MET A C 1
ATOM 724 O O . MET A 1 98 ? -1.564 5.306 6.032 1.00 95.88 98 MET A O 1
ATOM 728 N N . SER A 1 99 ? -0.998 4.230 4.135 1.00 94.50 99 SER A N 1
ATOM 729 C CA . SER A 1 99 ? -2.312 3.630 3.924 1.00 94.50 99 SER A CA 1
ATOM 730 C C . SER A 1 99 ? -2.752 2.752 5.105 1.00 94.50 99 SER A C 1
ATOM 732 O O . SER A 1 99 ? -3.920 2.791 5.477 1.00 94.50 99 SER A O 1
ATOM 734 N N . ILE A 1 100 ? -1.830 2.057 5.786 1.00 94.00 100 ILE A N 1
ATOM 735 C CA . ILE A 1 100 ? -2.134 1.250 6.984 1.00 94.00 100 ILE A CA 1
ATOM 736 C C . ILE A 1 100 ? -2.727 2.139 8.080 1.00 94.00 100 ILE A C 1
ATOM 738 O O . ILE A 1 100 ? -3.758 1.812 8.671 1.00 94.00 100 ILE A O 1
ATOM 742 N N . THR A 1 101 ? -2.098 3.288 8.338 1.00 94.25 101 THR A N 1
ATOM 743 C CA . THR A 1 101 ? -2.584 4.237 9.350 1.00 94.25 101 THR A CA 1
ATOM 744 C C . THR A 1 101 ? -3.914 4.838 8.914 1.00 94.25 101 THR A C 1
ATOM 746 O O . THR A 1 101 ? -4.857 4.852 9.698 1.00 94.25 101 THR A O 1
ATOM 749 N N . LEU A 1 102 ? -4.020 5.272 7.655 1.00 93.62 102 LEU A N 1
ATOM 750 C CA . LEU A 1 102 ? -5.229 5.890 7.113 1.00 93.62 102 LEU A CA 1
ATOM 751 C C . LEU A 1 102 ? -6.441 4.952 7.207 1.00 93.62 102 LEU A C 1
ATOM 753 O O . LEU A 1 102 ? -7.475 5.327 7.756 1.00 93.62 102 LEU A O 1
ATOM 757 N N . PHE A 1 103 ? -6.317 3.718 6.718 1.00 90.69 103 PHE A N 1
ATOM 758 C CA . PHE A 1 103 ? -7.418 2.758 6.726 1.00 90.69 103 PHE A CA 1
ATOM 759 C C . PHE A 1 103 ? -7.717 2.226 8.130 1.00 90.69 103 PHE A C 1
ATOM 761 O O . PHE A 1 103 ? -8.890 2.047 8.463 1.00 90.69 103 PHE A O 1
ATOM 768 N N . SER A 1 104 ? -6.705 2.040 8.986 1.00 90.19 104 SER A N 1
ATOM 769 C CA . SER A 1 104 ? -6.952 1.624 10.374 1.00 90.19 104 SER A CA 1
ATOM 770 C C . SER A 1 104 ? -7.615 2.721 11.204 1.00 90.19 104 SER A C 1
ATOM 772 O O . SER A 1 104 ? -8.473 2.410 12.022 1.00 90.19 104 SER A O 1
ATOM 774 N N . LEU A 1 105 ? -7.301 3.993 10.951 1.00 92.44 105 LEU A N 1
ATOM 775 C CA . LEU A 1 105 ? -7.957 5.133 11.592 1.00 92.44 105 LEU A CA 1
ATOM 776 C C . LEU A 1 105 ? -9.432 5.259 11.187 1.00 92.44 105 LEU A C 1
ATOM 778 O O . LEU A 1 105 ? -10.264 5.612 12.017 1.00 92.44 105 LEU A O 1
ATOM 782 N N . ILE A 1 106 ? -9.765 4.977 9.923 1.00 92.38 106 ILE A N 1
ATOM 783 C CA . ILE A 1 106 ? -11.133 5.138 9.407 1.00 92.38 106 ILE A CA 1
ATOM 784 C C . ILE A 1 106 ? -12.018 3.924 9.733 1.00 92.38 106 ILE A C 1
ATOM 786 O O . ILE A 1 106 ? -13.200 4.090 10.038 1.00 92.38 106 ILE A O 1
ATOM 790 N N . PHE A 1 107 ? -11.481 2.703 9.637 1.00 88.12 107 PHE A N 1
ATOM 791 C CA . PHE A 1 107 ? -12.297 1.483 9.622 1.00 88.12 107 PHE A CA 1
ATOM 792 C C . PHE A 1 107 ? -12.022 0.505 10.769 1.00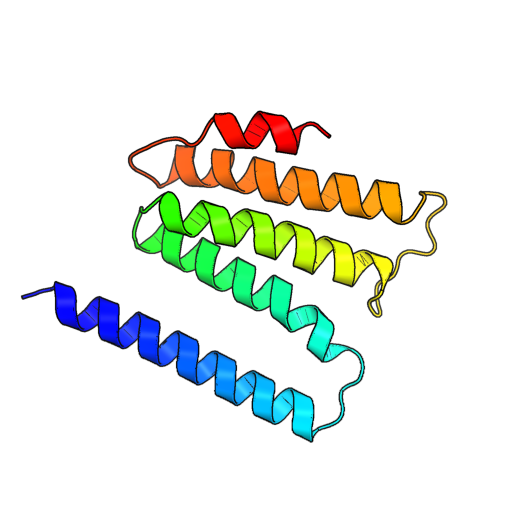 88.12 107 PHE A C 1
ATOM 794 O O . PHE A 1 107 ? -12.905 -0.300 11.071 1.00 88.12 107 PHE A O 1
ATOM 801 N N . ALA A 1 108 ? -10.839 0.529 11.394 1.00 87.56 108 ALA A N 1
ATOM 802 C CA . ALA A 1 108 ? -10.474 -0.434 12.433 1.00 87.56 108 ALA A CA 1
ATOM 803 C C . ALA A 1 108 ? -10.769 0.087 13.849 1.00 87.56 108 ALA A C 1
ATOM 805 O O . ALA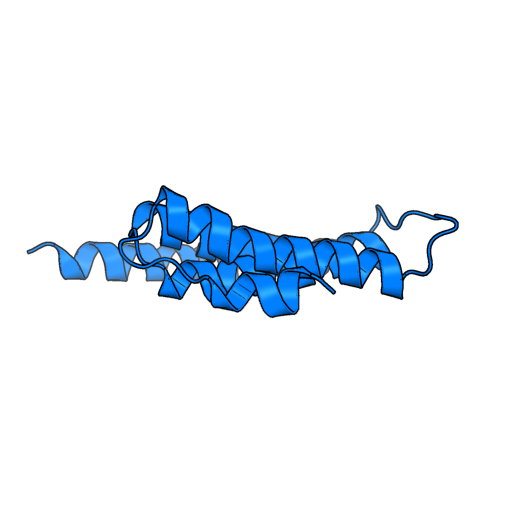 A 1 108 ? -10.932 1.280 14.083 1.00 87.56 108 ALA A O 1
ATOM 806 N N . HIS A 1 109 ? -10.827 -0.838 14.808 1.00 83.06 109 HIS A N 1
ATOM 807 C CA . HIS A 1 109 ? -11.007 -0.513 16.229 1.00 83.06 109 HIS A CA 1
ATOM 808 C C . HIS A 1 109 ? -9.727 0.041 16.872 1.00 83.06 109 HIS A C 1
ATOM 810 O O . HIS A 1 109 ? -9.798 0.778 17.850 1.00 83.06 109 HIS A O 1
ATOM 816 N N . GLU A 1 110 ? -8.567 -0.309 16.311 1.00 85.12 110 GLU A N 1
ATOM 817 C CA . GLU A 1 110 ? -7.255 0.128 16.777 1.00 85.12 110 GLU A CA 1
ATOM 818 C C . GLU A 1 110 ? -6.481 0.788 15.635 1.00 85.12 110 GLU A C 1
ATOM 820 O O . GLU A 1 110 ? -6.358 0.242 14.532 1.00 85.12 110 GLU A O 1
ATOM 825 N N . THR A 1 111 ? -5.949 1.977 15.908 1.00 90.12 111 THR A N 1
ATOM 826 C CA . THR A 1 111 ? -5.195 2.770 14.937 1.00 90.12 111 THR A CA 1
ATOM 827 C C . THR A 1 111 ? -3.706 2.452 15.010 1.00 90.12 111 THR A C 1
ATOM 829 O O . THR A 1 111 ? -3.086 2.536 16.070 1.00 90.12 111 THR A O 1
ATOM 832 N N . HIS A 1 112 ? -3.106 2.144 13.862 1.00 91.56 112 HIS A N 1
ATOM 833 C CA . HIS A 1 112 ? -1.717 1.697 13.766 1.00 91.56 112 HIS A CA 1
ATOM 834 C C . HIS A 1 112 ? -0.761 2.863 13.473 1.00 91.56 112 HIS A C 1
ATOM 836 O O . HIS A 1 112 ? -0.119 2.904 12.429 1.00 91.56 112 HIS A O 1
ATOM 842 N N . TRP A 1 113 ? -0.642 3.810 14.409 1.00 92.69 113 TRP A N 1
ATOM 843 C CA . TRP A 1 113 ? 0.182 5.026 14.264 1.00 92.69 113 TRP A CA 1
ATOM 844 C C . TRP A 1 113 ? 1.656 4.774 13.945 1.00 92.69 113 TRP A C 1
ATOM 846 O O . TRP A 1 113 ? 2.305 5.604 13.310 1.00 92.69 113 TRP A O 1
ATOM 856 N N . TRP A 1 114 ? 2.187 3.625 14.367 1.00 94.25 114 TRP A N 1
ATOM 857 C CA . TRP A 1 114 ? 3.574 3.251 14.109 1.00 94.25 114 TRP A CA 1
ATOM 858 C C . TRP A 1 114 ? 3.890 3.183 12.612 1.00 94.25 114 TRP A C 1
ATOM 860 O O . TRP A 1 114 ? 5.039 3.403 12.240 1.00 94.25 114 TRP A O 1
ATOM 870 N N . ALA A 1 115 ? 2.899 2.924 11.750 1.00 93.31 115 ALA A N 1
ATOM 871 C CA . ALA A 1 115 ? 3.113 2.806 10.312 1.00 93.31 115 ALA A CA 1
ATOM 872 C C . ALA A 1 115 ? 3.471 4.148 9.649 1.00 93.31 115 ALA A C 1
ATOM 874 O O . ALA A 1 115 ? 4.024 4.151 8.556 1.00 93.31 115 ALA A O 1
ATOM 875 N N . LEU A 1 116 ? 3.260 5.289 10.314 1.00 93.44 116 LEU A N 1
ATOM 876 C CA . LEU A 1 116 ? 3.754 6.582 9.827 1.00 93.44 116 LEU A CA 1
ATOM 877 C C . LEU A 1 116 ? 5.279 6.716 9.902 1.00 93.44 116 LEU A C 1
ATOM 879 O O . LEU A 1 116 ? 5.841 7.491 9.138 1.00 93.44 116 LEU A O 1
ATOM 883 N N . ILE A 1 117 ? 5.952 5.964 10.782 1.00 93.00 117 ILE A N 1
ATOM 884 C CA . ILE A 1 117 ? 7.417 5.999 10.910 1.00 93.00 117 ILE A CA 1
ATOM 885 C C . ILE A 1 117 ? 8.080 5.532 9.601 1.00 93.00 117 ILE A C 1
ATOM 887 O O . ILE A 1 117 ? 8.807 6.320 9.002 1.00 93.00 117 ILE A O 1
ATOM 891 N N . PRO A 1 118 ? 7.816 4.306 9.101 1.00 90.25 118 PRO A N 1
ATOM 892 C CA . PRO A 1 118 ? 8.285 3.891 7.781 1.00 90.25 118 PRO A CA 1
ATOM 893 C C . PRO A 1 118 ? 7.529 4.575 6.634 1.00 90.25 118 PRO A C 1
ATOM 895 O O . PRO A 1 118 ? 8.016 4.569 5.517 1.00 90.25 118 PRO A O 1
ATOM 898 N N . GLY A 1 119 ? 6.353 5.164 6.877 1.00 90.38 119 GLY A N 1
ATOM 899 C CA . GLY A 1 119 ? 5.617 5.923 5.862 1.00 90.38 119 GLY A CA 1
ATOM 900 C C . GLY A 1 119 ? 6.236 7.278 5.503 1.00 90.38 119 GLY A C 1
ATOM 901 O O . GLY A 1 119 ? 5.836 7.862 4.502 1.00 90.38 119 GLY A O 1
ATOM 902 N N . GLY A 1 120 ? 7.166 7.788 6.315 1.00 88.06 120 GLY A N 1
ATOM 903 C CA . GLY A 1 120 ? 7.836 9.077 6.112 1.00 88.06 120 GLY A CA 1
ATOM 904 C C . GLY A 1 120 ? 9.231 8.999 5.483 1.00 88.06 120 GLY A C 1
ATOM 905 O O . GLY A 1 120 ? 9.938 10.005 5.518 1.00 88.06 120 GLY A O 1
ATOM 906 N N . ILE A 1 121 ? 9.638 7.823 4.991 1.00 79.75 121 ILE A N 1
ATOM 907 C CA . ILE A 1 121 ? 10.875 7.632 4.209 1.00 79.75 121 ILE A CA 1
ATOM 908 C C . ILE A 1 121 ? 10.733 8.215 2.801 1.00 79.75 121 ILE A C 1
ATOM 910 O O . ILE A 1 121 ? 11.771 8.675 2.280 1.00 79.75 121 ILE A O 1
#

Sequence (121 aa):
MTKKRNDLAGGIVLIGLGLLFLVGRIVNLDNWGLLFLPALGAIFMIWGILAREGGLMIPGGIISGIGWGSYLIAGPWALDSALDDGGLFMIVFGIGFMSITLFSLIFAHETHWWALIPGGI

pLDDT: mean 82.96, std 12.16, range [44.78, 96.38]

Radius of gyration: 15.97 Å; chains: 1; bounding box: 39×33×38 Å

Secondary structure (DSSP, 8-state):
--HHHHHHHHHHHHHHHHHHHHHHHHTT-TTGGGGHHHHHHHHHHHHHHHHT-HHHHHHHHHHHHHHHHHHHHHSTT----SS-HHHHHHHHHHHHHHHHHHHHHHH-SS--GGGHHHHT-